Protein AF-A0A7K1APW3-F1 (afdb_monomer)

Sequence (123 aa):
TFPAFVQSGRPVFGYKEQAYWLDVGTPAALFKGSRDLVSGEFLLMPGAVVAESARVIGGSAIGANTVIEAGARINDCIIGDNVSIGEGAKLSHCFVAHGTKIAAATEKESIYLSPSAEIPITL

Secondary structure (DSSP, 8-state):
-TTHHHHTT---------S------SHHHHHHHHHHH--SSEEE-TT-EE-TT-EEESSEEE-TT-EE-TT-EEES-EE-TT-EE-TT-EEES-EE-TT-EEPTT-EEESEEEETTEEEE---

Nearest PDB structures (foldseek):
  5l6s-assembly4_O  TM=7.178E-01  e=5.949E-05  Escherichia coli K-12
  5l6s-assembly4_P  TM=6.954E-01  e=5.017E-05  Escherichia coli K-12
  5l6s-assembly1_B  TM=7.196E-01  e=1.852E-04  Escherichia coli K-12
  5l6v-assembly1_D  TM=6.500E-01  e=1.176E-04  Escherichia coli K-12
  6v9a-assembly4_J  TM=7.403E-01  e=1.352E-03  Agrobacterium fabrum str. C58

Radius of gyration: 18.84 Å; Cα contacts (8 Å, |Δi|>4): 295; chains: 1; bounding box: 48×31×46 Å

pLDDT: mean 96.34, std 3.48, range [78.81, 98.94]

Foldseek 3Di:
DPPVCVVVVHDDDDDDDPDDDFDPPFLVRVLVVQLVPQDAFEAEDALEAADPQEEGGASEYAEHVEYHDHLEYHHSEYHYACEYAAANEYEYLEYEYHNHYHYHPHYDYQWYHYPVDIGHGDD

Mean predicted aligned error: 3.89 Å

Structure (mmCIF, N/CA/C/O backbone):
data_AF-A0A7K1APW3-F1
#
_entry.id   AF-A0A7K1APW3-F1
#
loop_
_atom_site.group_PDB
_atom_site.id
_atom_site.type_symbol
_atom_site.label_atom_id
_atom_site.label_alt_id
_atom_site.label_comp_id
_atom_site.label_asym_id
_atom_site.label_entity_id
_atom_site.label_seq_id
_atom_site.pdbx_PDB_ins_code
_atom_site.Cartn_x
_atom_site.Cartn_y
_atom_site.Cartn_z
_atom_site.occupancy
_atom_site.B_iso_or_equiv
_atom_site.auth_seq_id
_atom_site.auth_comp_id
_atom_site.auth_asym_id
_atom_site.auth_atom_id
_atom_site.pdbx_PDB_model_num
ATOM 1 N N . THR A 1 1 ? -26.992 15.795 21.258 1.00 78.81 1 THR A N 1
ATOM 2 C CA . THR A 1 1 ? -25.941 14.836 20.858 1.00 78.81 1 THR A CA 1
ATOM 3 C C . THR A 1 1 ? -25.184 14.408 22.100 1.00 78.81 1 THR A C 1
ATOM 5 O O . THR A 1 1 ? -25.517 14.878 23.185 1.00 78.81 1 THR A O 1
ATOM 8 N N . PHE A 1 2 ? -24.223 13.493 21.999 1.00 83.69 2 PHE A N 1
ATOM 9 C CA . PHE A 1 2 ? -23.329 13.223 23.126 1.00 83.69 2 PHE A CA 1
ATOM 10 C C . PHE A 1 2 ? -22.562 14.515 23.497 1.00 83.69 2 PHE A C 1
ATOM 12 O O . PHE A 1 2 ? -22.171 15.230 22.572 1.00 83.69 2 PHE A O 1
ATOM 19 N N . PRO A 1 3 ? -22.390 14.872 24.789 1.00 91.25 3 PRO A N 1
ATOM 20 C CA . PRO A 1 3 ? -22.773 14.130 26.001 1.00 91.25 3 PRO A CA 1
ATOM 21 C C . PRO A 1 3 ? -24.184 14.433 26.560 1.00 91.25 3 PRO A C 1
ATOM 23 O O . PRO A 1 3 ? -24.622 13.769 27.499 1.00 91.25 3 PRO A O 1
ATOM 26 N N . ALA A 1 4 ? -24.934 15.385 25.994 1.00 93.44 4 ALA A N 1
ATOM 27 C CA . ALA A 1 4 ? -26.213 15.868 26.541 1.00 93.44 4 ALA A CA 1
ATOM 28 C C . ALA A 1 4 ? -27.295 14.781 26.739 1.00 93.44 4 ALA A C 1
ATOM 30 O O . ALA A 1 4 ? -28.153 14.915 27.608 1.00 93.44 4 ALA A O 1
ATOM 31 N N . PHE A 1 5 ? -27.261 13.678 25.978 1.00 92.56 5 PHE A N 1
ATOM 32 C CA . PHE A 1 5 ? -28.204 12.566 26.169 1.00 92.56 5 PHE A CA 1
ATOM 33 C C . PHE A 1 5 ? -28.042 11.863 27.518 1.00 92.56 5 PHE A C 1
ATOM 35 O O . PHE A 1 5 ? -29.050 11.629 28.184 1.00 92.56 5 PHE A O 1
ATOM 42 N N . VAL A 1 6 ? -26.801 11.629 27.954 1.00 92.12 6 VAL A N 1
ATOM 43 C CA . VAL A 1 6 ? -26.506 11.054 29.276 1.00 92.12 6 VAL A CA 1
ATOM 44 C C . VAL A 1 6 ? -27.018 11.986 30.375 1.00 92.12 6 VAL A C 1
ATOM 46 O O . VAL A 1 6 ? -27.693 11.545 31.299 1.00 92.12 6 VAL A O 1
ATOM 49 N N . GLN A 1 7 ? -26.769 13.291 30.229 1.00 95.38 7 GLN A N 1
ATOM 50 C CA . GLN A 1 7 ? -27.198 14.307 31.197 1.00 95.38 7 GLN A CA 1
ATOM 51 C C . GLN A 1 7 ? -28.724 14.404 31.317 1.00 95.38 7 GLN A C 1
ATOM 53 O O . GLN A 1 7 ? -29.244 14.592 32.410 1.00 95.38 7 GLN A O 1
ATOM 58 N N . SER A 1 8 ? -29.451 14.236 30.210 1.00 95.38 8 SER A N 1
ATOM 59 C CA . SER A 1 8 ? -30.921 14.236 30.196 1.00 95.38 8 SER A CA 1
ATOM 60 C C . SER A 1 8 ? -31.565 12.914 30.647 1.00 95.38 8 SER A C 1
ATOM 62 O O . SER A 1 8 ? -32.772 12.749 30.487 1.00 95.38 8 SER A O 1
ATOM 64 N N . GLY A 1 9 ? -30.785 11.947 31.151 1.00 94.31 9 GLY A N 1
ATOM 65 C CA . GLY A 1 9 ? -31.290 10.637 31.580 1.00 94.31 9 GLY A CA 1
ATOM 66 C C . GLY A 1 9 ? -31.814 9.763 30.435 1.00 94.31 9 GLY A C 1
ATOM 67 O O . GLY A 1 9 ? -32.538 8.796 30.672 1.00 94.31 9 GLY A O 1
ATOM 68 N N . ARG A 1 10 ? -31.477 10.093 29.182 1.00 95.31 10 ARG A N 1
ATOM 69 C CA . ARG A 1 10 ? -31.864 9.279 28.027 1.00 95.31 10 ARG A CA 1
ATOM 70 C C . ARG A 1 10 ? -30.999 8.018 27.976 1.00 95.31 10 ARG A C 1
ATOM 72 O O . ARG A 1 10 ? -29.798 8.102 28.238 1.00 95.31 10 ARG A O 1
ATOM 79 N N . PRO A 1 11 ? -31.570 6.863 27.598 1.00 89.56 11 PRO A N 1
ATOM 80 C CA . PRO A 1 11 ? -30.817 5.621 27.537 1.00 89.56 11 PRO A CA 1
ATOM 81 C C . PRO A 1 11 ? -29.726 5.689 26.460 1.00 89.56 11 PRO A C 1
ATOM 83 O O . PRO A 1 11 ? -29.971 6.119 25.330 1.00 89.56 11 PRO A O 1
ATOM 86 N N . VAL A 1 12 ? -28.524 5.248 26.826 1.00 91.75 12 VAL A N 1
ATOM 87 C CA . VAL A 1 12 ? -27.365 5.075 25.944 1.00 91.75 12 VAL A CA 1
ATOM 88 C C . VAL A 1 12 ? -26.921 3.624 26.072 1.00 91.75 12 VAL A C 1
ATOM 90 O O . VAL A 1 12 ? -26.700 3.145 27.182 1.00 91.75 12 VAL A O 1
ATOM 93 N N . PHE A 1 13 ? -26.809 2.926 24.946 1.00 90.19 13 PHE A N 1
ATOM 94 C CA . PHE A 1 13 ? -26.479 1.505 24.906 1.00 90.19 13 PHE A CA 1
ATOM 95 C C . PHE A 1 13 ? -25.111 1.298 24.260 1.00 90.19 13 PHE A C 1
ATOM 97 O O . PHE A 1 13 ? -24.793 1.933 23.257 1.00 90.19 13 PHE A O 1
ATOM 104 N N . GLY A 1 14 ? -24.323 0.391 24.830 1.00 90.06 14 GLY A N 1
ATOM 105 C CA . GLY A 1 14 ? -23.140 -0.173 24.190 1.00 90.06 14 GLY A CA 1
ATOM 106 C C . GLY A 1 14 ? -23.426 -1.613 23.782 1.00 90.06 14 GLY A C 1
ATOM 107 O O . GLY A 1 14 ? -24.089 -2.341 24.521 1.00 90.06 14 GLY A O 1
ATOM 108 N N . TYR A 1 15 ? -22.925 -2.022 22.622 1.00 90.75 15 TYR A N 1
ATOM 109 C CA . TYR A 1 15 ? -22.973 -3.409 22.173 1.00 90.75 15 TYR A CA 1
ATOM 110 C C . TYR A 1 15 ? -21.567 -4.004 22.240 1.00 90.75 15 TYR A C 1
ATOM 112 O O . TYR A 1 15 ? -20.595 -3.338 21.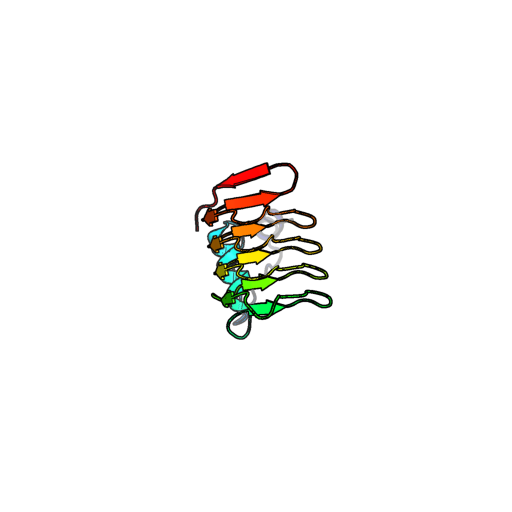884 1.00 90.75 15 TYR A O 1
ATOM 120 N N . LYS A 1 16 ? -21.452 -5.237 22.738 1.00 91.25 16 LYS A N 1
ATOM 121 C CA . LYS A 1 16 ? -20.190 -5.978 22.710 1.00 91.25 16 LYS A CA 1
ATOM 122 C C . LYS A 1 16 ? -20.142 -6.772 21.419 1.00 91.25 16 LYS A C 1
ATOM 124 O O . LYS A 1 16 ? -21.015 -7.594 21.171 1.00 91.25 16 LYS A O 1
ATOM 129 N N . GLU A 1 17 ? -19.101 -6.534 20.649 1.00 91.62 17 GLU A N 1
ATOM 130 C CA . GLU A 1 17 ? -18.866 -7.157 19.355 1.00 91.62 17 GLU A CA 1
ATOM 131 C C . GLU A 1 17 ? -17.496 -7.852 19.396 1.00 91.62 17 GLU A C 1
ATOM 133 O O . GLU A 1 17 ? -16.598 -7.409 20.116 1.00 91.62 17 GLU A O 1
ATOM 138 N N . GLN A 1 18 ? -17.336 -8.939 18.639 1.00 90.94 18 GLN A N 1
ATOM 139 C CA . GLN A 1 18 ? -16.043 -9.622 18.439 1.00 90.94 18 GLN A CA 1
ATOM 140 C C . GLN A 1 18 ? -15.521 -9.455 17.003 1.00 90.94 18 GLN A C 1
ATOM 142 O O . GLN A 1 18 ? -14.738 -10.264 16.511 1.00 90.94 18 GLN A O 1
ATOM 147 N N . ALA A 1 19 ? -15.977 -8.410 16.317 1.00 92.00 19 ALA A N 1
ATOM 148 C CA . ALA A 1 19 ? -15.542 -8.053 14.980 1.00 92.00 19 ALA A CA 1
ATOM 149 C C . ALA A 1 19 ? -14.136 -7.446 15.004 1.00 92.00 19 ALA A C 1
ATOM 151 O O . ALA A 1 19 ? -13.674 -6.913 16.017 1.00 92.00 19 ALA A O 1
ATOM 152 N N . TYR A 1 20 ? -13.473 -7.490 13.850 1.00 91.19 20 TYR A N 1
ATOM 153 C CA . TYR A 1 20 ? -12.235 -6.755 13.649 1.00 91.19 20 TYR A CA 1
ATOM 154 C C . TYR A 1 20 ? -12.490 -5.252 13.794 1.00 91.19 20 TYR A C 1
ATOM 156 O O . TYR A 1 20 ? -13.360 -4.688 13.128 1.00 91.19 20 TYR A O 1
ATOM 164 N N . TRP A 1 21 ? -11.703 -4.603 14.646 1.00 93.31 21 TRP A N 1
ATOM 165 C CA . TRP A 1 21 ? -11.710 -3.159 14.816 1.00 93.31 21 TRP A CA 1
ATOM 166 C C . TRP A 1 21 ? -10.276 -2.663 14.965 1.00 93.31 21 TRP A C 1
ATOM 168 O O . TRP A 1 21 ? -9.485 -3.238 15.717 1.00 93.31 21 TRP A O 1
ATOM 178 N N . LEU A 1 22 ? -9.948 -1.591 14.249 1.00 94.38 22 LEU A N 1
ATOM 179 C CA . LEU A 1 22 ? -8.661 -0.915 14.329 1.00 94.38 22 LEU A CA 1
ATOM 180 C C . LEU A 1 22 ? -8.881 0.596 14.235 1.00 94.38 22 LEU A C 1
ATOM 182 O O . LEU A 1 22 ? -9.560 1.064 13.323 1.00 94.38 22 LEU A O 1
ATOM 186 N N . ASP A 1 23 ? -8.285 1.350 15.157 1.00 95.12 23 ASP A N 1
ATOM 187 C CA . ASP A 1 23 ? -8.263 2.812 15.104 1.00 95.12 23 ASP A CA 1
ATOM 188 C C . ASP A 1 23 ? -7.210 3.287 14.099 1.00 95.12 23 ASP A C 1
ATOM 190 O O . ASP A 1 23 ? -6.007 3.274 14.375 1.00 95.12 23 ASP A O 1
ATOM 194 N N . VAL A 1 24 ? -7.648 3.679 12.905 1.00 94.56 24 VAL A N 1
ATOM 195 C CA . VAL A 1 24 ? -6.752 4.159 11.847 1.00 94.56 24 VAL A CA 1
ATOM 196 C C . VAL A 1 24 ? -6.491 5.658 12.027 1.00 94.56 24 VAL A C 1
ATOM 198 O O . VAL A 1 24 ? -6.976 6.493 11.268 1.00 94.56 24 VAL A O 1
ATOM 201 N N . GLY A 1 25 ? -5.713 5.990 13.060 1.00 94.25 25 GLY A N 1
ATOM 202 C CA . GLY A 1 25 ? -5.254 7.354 13.358 1.00 94.25 25 GLY A CA 1
ATOM 203 C C . GLY A 1 25 ? -3.772 7.612 13.055 1.00 94.25 25 GLY A C 1
ATOM 204 O O . GLY A 1 25 ? -3.317 8.752 13.129 1.00 94.25 25 GLY A O 1
ATOM 205 N N . THR A 1 26 ? -3.003 6.571 12.721 1.00 94.75 26 THR A N 1
ATOM 206 C CA . THR A 1 26 ? -1.557 6.645 12.454 1.00 94.75 26 THR A CA 1
ATOM 207 C C . THR A 1 26 ? -1.191 5.909 11.162 1.00 94.75 26 THR A C 1
ATOM 209 O O . THR A 1 26 ? -1.914 4.990 10.759 1.00 94.75 26 THR A O 1
ATOM 212 N N . PRO A 1 27 ? -0.055 6.243 10.517 1.00 94.50 27 PRO A N 1
ATOM 213 C CA . PRO A 1 27 ? 0.443 5.469 9.380 1.00 94.50 27 PRO A CA 1
ATOM 214 C C . PRO A 1 27 ? 0.631 3.984 9.721 1.00 94.50 27 PRO A C 1
ATOM 216 O O . PRO A 1 27 ? 0.164 3.126 8.979 1.00 94.50 27 PRO A O 1
ATOM 219 N N . ALA A 1 28 ? 1.197 3.675 10.892 1.00 94.94 28 ALA A N 1
ATOM 220 C CA . ALA A 1 28 ? 1.327 2.312 11.412 1.00 94.94 28 ALA A CA 1
ATOM 221 C C . ALA A 1 28 ? 0.010 1.516 11.372 1.00 94.94 28 ALA A C 1
ATOM 223 O O . ALA A 1 28 ? -0.043 0.384 10.883 1.00 94.94 28 ALA A O 1
ATOM 224 N N . ALA A 1 29 ? -1.076 2.125 11.865 1.00 96.38 29 ALA A N 1
ATOM 225 C CA . ALA A 1 29 ? -2.392 1.501 11.888 1.00 96.38 29 ALA A CA 1
ATOM 226 C C . ALA A 1 29 ? -2.957 1.309 10.472 1.00 96.38 29 ALA A C 1
ATOM 228 O O . ALA A 1 29 ? -3.539 0.265 10.189 1.00 96.38 29 ALA A O 1
ATOM 229 N N . LEU A 1 30 ? -2.737 2.258 9.557 1.00 96.31 30 LEU A N 1
ATOM 230 C CA . LEU A 1 30 ? -3.154 2.112 8.160 1.00 96.31 30 LEU A CA 1
ATOM 231 C C . LEU A 1 30 ? -2.463 0.920 7.477 1.00 96.31 30 LEU A C 1
ATOM 233 O O . LEU A 1 30 ? -3.127 0.131 6.804 1.00 96.31 30 LEU A O 1
ATOM 237 N N . PHE A 1 31 ? -1.153 0.757 7.679 1.00 96.50 31 PHE A N 1
ATOM 238 C CA . PHE A 1 31 ? -0.396 -0.368 7.118 1.00 96.50 31 PHE A CA 1
ATOM 239 C C . PHE A 1 31 ? -0.845 -1.693 7.721 1.00 96.50 31 PHE A C 1
ATOM 241 O O . PHE A 1 31 ? -1.105 -2.644 6.987 1.00 96.50 31 PHE A O 1
ATOM 248 N N . LYS A 1 32 ? -1.034 -1.745 9.045 1.00 95.50 32 LYS A N 1
ATOM 249 C CA . LYS A 1 32 ? -1.587 -2.929 9.707 1.00 95.50 32 LYS A CA 1
ATOM 250 C C . LYS A 1 32 ? -2.951 -3.308 9.125 1.00 95.50 32 LYS A C 1
ATOM 252 O O . LYS A 1 32 ? -3.124 -4.446 8.712 1.00 95.50 32 LYS A O 1
ATOM 257 N N . GLY A 1 33 ? -3.891 -2.365 9.061 1.00 95.44 33 GLY A N 1
ATOM 258 C CA . GLY A 1 33 ? -5.230 -2.624 8.529 1.00 95.44 33 GLY A CA 1
ATOM 259 C C . GLY A 1 33 ? -5.213 -3.072 7.068 1.00 95.44 33 GLY A C 1
ATOM 260 O O . GLY A 1 33 ? -5.963 -3.968 6.694 1.00 95.44 33 GLY A O 1
ATOM 261 N N . SER A 1 34 ? -4.320 -2.498 6.259 1.00 95.50 34 SER A N 1
ATOM 262 C CA . SER A 1 34 ? -4.162 -2.883 4.854 1.00 95.50 34 SER A CA 1
ATOM 263 C C . SER A 1 34 ? -3.628 -4.310 4.720 1.00 95.50 34 SER A C 1
ATOM 265 O O . SER A 1 34 ? -4.232 -5.112 4.014 1.00 95.50 34 SER A O 1
ATOM 267 N N . ARG A 1 35 ? -2.561 -4.661 5.450 1.00 95.38 35 ARG A N 1
ATOM 268 C CA . ARG A 1 35 ? -2.003 -6.024 5.462 1.00 95.38 35 ARG A CA 1
ATOM 269 C C . ARG A 1 35 ? -2.994 -7.059 5.982 1.00 95.38 35 ARG A C 1
ATOM 271 O O . ARG A 1 35 ? -3.080 -8.140 5.417 1.00 95.38 35 ARG A O 1
ATOM 278 N N . ASP A 1 36 ? -3.755 -6.722 7.024 1.00 94.56 36 ASP A N 1
ATOM 279 C CA . ASP A 1 36 ? -4.741 -7.624 7.632 1.00 94.56 36 ASP A CA 1
ATOM 280 C C . ASP A 1 36 ? -5.840 -8.049 6.628 1.00 94.56 36 ASP A C 1
ATOM 282 O O . ASP A 1 36 ? -6.452 -9.103 6.800 1.00 94.56 36 ASP A O 1
ATOM 286 N N . LEU A 1 37 ? -6.081 -7.259 5.569 1.00 91.75 37 LEU A N 1
ATOM 287 C CA . LEU A 1 37 ? -7.020 -7.577 4.484 1.00 91.75 37 LEU A CA 1
ATOM 288 C C . LEU A 1 37 ? -6.377 -8.299 3.289 1.00 91.75 37 LEU A C 1
ATOM 290 O O . LEU A 1 37 ? -7.096 -8.861 2.459 1.00 91.75 37 LEU A O 1
ATOM 294 N N . VAL A 1 38 ? -5.048 -8.292 3.170 1.00 95.06 38 VAL A N 1
ATOM 295 C CA . VAL A 1 38 ? -4.342 -8.977 2.084 1.00 95.06 38 VAL A CA 1
ATOM 296 C C . VAL A 1 38 ? -4.194 -10.458 2.426 1.00 95.06 38 VAL A C 1
ATOM 298 O O . VAL A 1 38 ? -3.523 -10.843 3.379 1.00 95.06 38 VAL A O 1
ATOM 301 N N . SER A 1 39 ? -4.809 -11.317 1.613 1.00 88.75 39 SER A N 1
ATOM 302 C CA . SER A 1 39 ? -4.632 -12.764 1.722 1.00 88.75 39 SER A CA 1
ATOM 303 C C . SER A 1 39 ? -3.417 -13.205 0.899 1.00 88.75 39 SER A C 1
ATOM 305 O O . SER A 1 39 ? -3.492 -13.290 -0.325 1.00 88.75 39 SER A O 1
ATOM 307 N N . GLY A 1 40 ? -2.292 -13.474 1.569 1.00 92.50 40 GLY A N 1
ATOM 308 C CA . GLY A 1 40 ? -1.039 -13.913 0.942 1.00 92.50 40 GLY A CA 1
ATOM 309 C C . GLY A 1 40 ? 0.032 -12.818 0.885 1.00 92.50 40 GLY A C 1
ATOM 310 O O . GLY A 1 40 ? 0.047 -11.909 1.707 1.00 92.50 40 GLY A O 1
ATOM 311 N N . GLU A 1 41 ? 0.953 -12.924 -0.076 1.00 94.00 41 GLU A N 1
ATOM 312 C CA . GLU A 1 41 ? 2.094 -12.000 -0.209 1.00 94.00 41 GLU A CA 1
ATOM 313 C C . GLU A 1 41 ? 1.688 -10.597 -0.683 1.00 94.00 41 GLU A C 1
ATOM 315 O O . GLU A 1 41 ? 2.325 -9.610 -0.313 1.00 94.00 41 GLU A O 1
ATOM 320 N N . PHE A 1 42 ? 0.647 -10.502 -1.513 1.00 97.62 42 PHE A N 1
ATOM 321 C CA . PHE A 1 42 ? 0.150 -9.245 -2.062 1.00 97.62 42 PHE A CA 1
ATOM 322 C C . PHE A 1 42 ? -1.264 -9.385 -2.632 1.00 97.62 42 PHE A C 1
ATOM 324 O O . PHE A 1 42 ? -1.736 -10.488 -2.911 1.00 97.62 42 PHE A O 1
ATOM 331 N N . LEU A 1 43 ? -1.915 -8.245 -2.861 1.00 97.81 43 LEU A N 1
ATOM 332 C CA . LEU A 1 43 ? -3.215 -8.136 -3.515 1.00 97.81 43 LEU A CA 1
ATOM 333 C C . LEU A 1 43 ? -3.111 -7.230 -4.748 1.00 97.81 43 LEU A C 1
ATOM 335 O O . LEU A 1 43 ? -2.613 -6.110 -4.649 1.00 97.81 43 LEU A O 1
ATOM 339 N N . LEU A 1 44 ? -3.609 -7.698 -5.897 1.00 97.62 44 LEU A N 1
ATOM 340 C CA . LEU A 1 44 ? -3.710 -6.905 -7.128 1.00 97.62 44 LEU A CA 1
ATOM 341 C C . LEU A 1 44 ? -5.165 -6.551 -7.413 1.00 97.62 44 LEU A C 1
ATOM 343 O O . LEU A 1 44 ? -6.021 -7.432 -7.510 1.00 97.62 44 LEU A O 1
ATOM 347 N N . MET A 1 45 ? -5.435 -5.263 -7.588 1.00 97.88 45 MET A N 1
ATOM 348 C CA . MET A 1 45 ? -6.722 -4.784 -8.079 1.00 97.88 45 MET A CA 1
ATOM 349 C C . MET A 1 45 ? -6.847 -4.979 -9.603 1.00 97.88 45 MET A C 1
ATOM 351 O O . MET A 1 45 ? -5.837 -5.111 -10.304 1.00 97.88 45 MET A O 1
ATOM 355 N N . PRO A 1 46 ? -8.078 -4.980 -10.153 1.00 98.50 46 PRO A N 1
ATOM 356 C CA . PRO A 1 46 ? -8.304 -5.151 -11.585 1.00 98.50 46 PRO A CA 1
ATOM 357 C C . PRO A 1 46 ? -7.478 -4.195 -12.455 1.00 98.50 46 PRO A C 1
ATOM 359 O O . PRO A 1 46 ? -7.352 -3.006 -12.165 1.00 98.50 46 PRO A O 1
ATOM 362 N N . GLY A 1 47 ? -6.917 -4.728 -13.541 1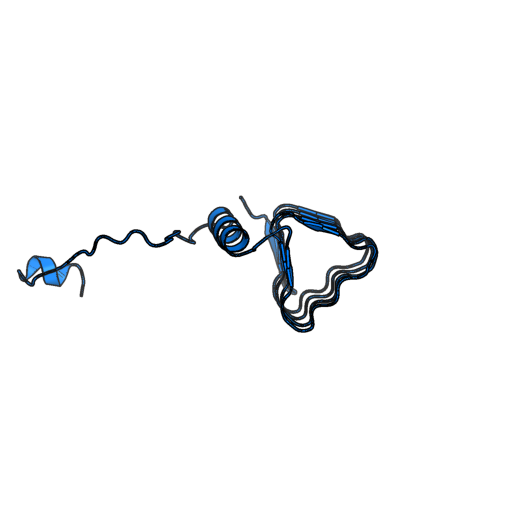.00 98.44 47 GLY A N 1
ATOM 363 C CA . GLY A 1 47 ? -6.117 -3.959 -14.498 1.00 98.44 47 GLY A CA 1
ATOM 364 C C . GLY A 1 47 ? -4.684 -3.659 -14.052 1.00 98.44 47 GLY A C 1
ATOM 365 O O . GLY A 1 47 ? -3.921 -3.132 -14.856 1.00 98.44 47 GLY A O 1
ATOM 366 N N . ALA A 1 48 ? -4.291 -3.993 -12.817 1.00 98.56 48 ALA A N 1
ATOM 367 C CA . ALA A 1 48 ? -2.892 -3.905 -12.417 1.00 98.56 48 ALA A CA 1
ATOM 368 C C . ALA A 1 48 ? -2.033 -4.895 -13.223 1.00 98.56 48 ALA A C 1
ATOM 370 O O . ALA A 1 48 ? -2.414 -6.051 -13.422 1.00 98.56 48 ALA A O 1
ATOM 371 N N . VAL A 1 49 ? -0.863 -4.444 -13.670 1.00 98.50 49 VAL A N 1
ATOM 372 C CA . VAL A 1 49 ? 0.097 -5.238 -14.443 1.00 98.50 49 VAL A CA 1
ATOM 373 C C . VAL A 1 49 ? 1.430 -5.237 -13.713 1.00 98.50 49 VAL A C 1
ATOM 375 O O . VAL A 1 49 ? 1.996 -4.184 -13.431 1.00 98.50 49 VAL A O 1
ATOM 378 N N . VAL A 1 50 ? 1.945 -6.430 -13.432 1.00 98.56 50 VAL A N 1
ATOM 379 C CA . VAL A 1 50 ? 3.235 -6.628 -12.770 1.00 98.56 50 VAL A CA 1
ATOM 380 C C . VAL A 1 50 ? 4.129 -7.423 -13.707 1.00 98.56 50 VAL A C 1
ATOM 382 O O . VAL A 1 50 ? 3.756 -8.510 -14.148 1.00 98.56 50 VAL A O 1
ATOM 385 N N . ALA A 1 51 ? 5.297 -6.876 -14.034 1.00 98.62 51 ALA A N 1
ATOM 386 C CA . ALA A 1 51 ? 6.282 -7.577 -14.843 1.00 98.62 51 ALA A CA 1
ATOM 387 C C . ALA A 1 51 ? 6.744 -8.872 -14.150 1.00 98.62 51 ALA A C 1
ATOM 389 O O . ALA A 1 51 ? 6.920 -8.910 -12.935 1.00 98.62 51 ALA A O 1
ATOM 390 N N . GLU A 1 52 ? 7.014 -9.923 -14.925 1.00 98.06 52 GLU A N 1
ATOM 391 C CA . GLU A 1 52 ? 7.384 -11.255 -14.410 1.00 98.06 52 GLU A CA 1
ATOM 392 C C . GLU A 1 52 ? 8.621 -11.238 -13.485 1.00 98.06 52 GLU A C 1
ATOM 394 O O . GLU A 1 52 ? 8.724 -11.993 -12.511 1.00 98.06 52 GLU A O 1
ATOM 399 N N . SER A 1 53 ? 9.575 -10.348 -13.764 1.00 98.50 53 SER A N 1
ATOM 400 C CA . SER A 1 53 ? 10.795 -10.185 -12.968 1.00 98.50 53 SER A CA 1
ATOM 401 C C . SER A 1 53 ? 10.625 -9.278 -11.745 1.00 98.50 53 SER A C 1
ATOM 403 O O . SER A 1 53 ? 11.531 -9.226 -10.911 1.00 98.50 53 SER A O 1
ATOM 405 N N . ALA A 1 54 ? 9.495 -8.580 -11.607 1.00 98.62 54 ALA A N 1
ATOM 406 C CA . ALA A 1 54 ? 9.198 -7.790 -10.420 1.00 98.62 54 ALA A CA 1
ATOM 407 C C . ALA A 1 54 ? 8.837 -8.698 -9.234 1.00 98.62 54 ALA A C 1
ATOM 409 O O . ALA 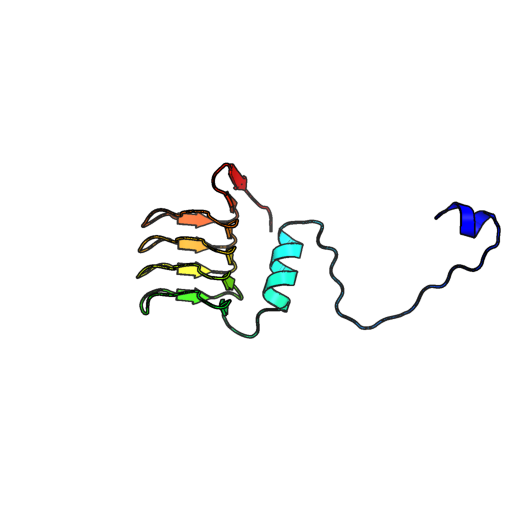A 1 54 ? 8.466 -9.868 -9.384 1.00 98.62 54 ALA A O 1
ATOM 410 N N . ARG A 1 55 ? 8.990 -8.176 -8.019 1.00 98.56 55 ARG A N 1
ATOM 411 C CA . ARG A 1 55 ? 8.665 -8.877 -6.773 1.00 98.56 55 ARG A CA 1
ATOM 412 C C . ARG A 1 55 ? 7.815 -7.971 -5.899 1.00 98.56 55 ARG A C 1
ATOM 414 O O . ARG A 1 55 ? 8.226 -6.857 -5.596 1.00 98.56 55 ARG A O 1
ATOM 421 N N . VAL A 1 56 ? 6.654 -8.470 -5.496 1.00 98.56 56 VAL A N 1
ATOM 422 C CA . VAL A 1 56 ? 5.720 -7.787 -4.599 1.00 98.56 56 VAL A CA 1
ATOM 423 C C . VAL A 1 56 ? 5.465 -8.726 -3.425 1.00 98.56 56 VAL A C 1
ATOM 425 O O . VAL A 1 56 ? 5.106 -9.878 -3.652 1.00 98.56 56 VAL A O 1
ATOM 428 N N . ILE A 1 57 ? 5.738 -8.268 -2.206 1.00 98.12 57 ILE A N 1
ATOM 429 C CA . ILE A 1 57 ? 5.714 -9.082 -0.980 1.00 98.12 57 ILE A CA 1
ATOM 430 C C . ILE A 1 57 ? 5.235 -8.262 0.227 1.00 98.12 57 ILE A C 1
ATOM 432 O O . ILE A 1 57 ? 4.974 -7.058 0.120 1.00 98.12 57 ILE A O 1
ATOM 436 N N . GLY A 1 58 ? 5.150 -8.903 1.394 1.00 96.75 58 GLY A N 1
ATOM 437 C CA . GLY A 1 58 ? 4.947 -8.214 2.675 1.00 96.75 58 GLY A CA 1
ATOM 438 C C . GLY A 1 58 ? 3.509 -7.758 2.925 1.00 96.75 58 GLY A C 1
ATOM 439 O O . GLY A 1 58 ? 3.284 -6.823 3.685 1.00 96.75 58 GLY A O 1
ATOM 440 N N . GLY A 1 59 ? 2.534 -8.389 2.268 1.00 97.44 59 GLY A N 1
ATOM 441 C CA . GLY A 1 59 ? 1.128 -7.993 2.346 1.00 97.44 59 GLY A CA 1
ATOM 442 C C . GLY A 1 59 ? 0.844 -6.699 1.583 1.00 97.44 59 GLY A C 1
ATOM 443 O O . GLY A 1 59 ? -0.036 -5.937 1.976 1.00 97.44 59 GLY A O 1
ATOM 444 N N . SER A 1 60 ? 1.603 -6.422 0.516 1.00 98.50 60 SER A N 1
ATOM 445 C CA . SER A 1 60 ? 1.434 -5.194 -0.268 1.00 98.50 60 SER A CA 1
ATOM 446 C C . SER A 1 60 ? 0.106 -5.181 -1.028 1.00 98.50 60 SER A C 1
ATOM 448 O O . SER A 1 60 ? -0.306 -6.189 -1.603 1.00 98.50 60 SER A O 1
ATOM 450 N N . ALA A 1 61 ? -0.535 -4.018 -1.107 1.00 98.44 61 ALA A N 1
ATOM 451 C CA . ALA A 1 61 ? -1.750 -3.811 -1.891 1.00 98.44 61 ALA A CA 1
ATOM 452 C C . ALA A 1 61 ? 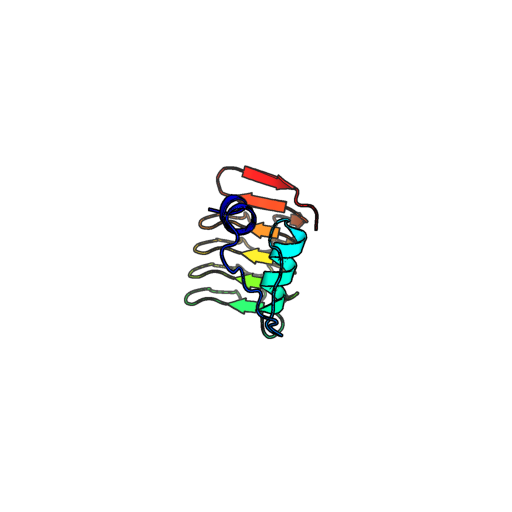-1.456 -2.930 -3.109 1.00 98.44 61 ALA A C 1
ATOM 454 O O . ALA A 1 61 ? -0.897 -1.842 -2.963 1.00 98.44 61 ALA A O 1
ATOM 455 N N . ILE A 1 62 ? -1.837 -3.392 -4.302 1.00 98.62 62 ILE A N 1
ATOM 456 C CA . ILE A 1 62 ? -1.618 -2.689 -5.569 1.00 98.62 62 ILE A CA 1
ATOM 457 C C . ILE A 1 62 ? -2.958 -2.287 -6.184 1.00 98.62 62 ILE A C 1
ATOM 459 O O . ILE A 1 62 ? -3.772 -3.145 -6.529 1.00 98.62 62 ILE A O 1
ATOM 463 N N . GLY A 1 63 ? -3.164 -0.980 -6.328 1.00 98.69 63 GLY A N 1
ATOM 464 C CA . GLY A 1 63 ? -4.364 -0.361 -6.881 1.00 98.69 63 GLY A CA 1
ATOM 465 C C . GLY A 1 63 ? -4.597 -0.651 -8.363 1.00 98.69 63 GLY A C 1
ATOM 466 O O . GLY A 1 63 ? -3.747 -1.195 -9.071 1.00 98.69 63 GLY A O 1
ATOM 467 N N . ALA A 1 64 ? -5.794 -0.311 -8.830 1.00 98.81 64 ALA A N 1
ATOM 468 C CA . ALA A 1 64 ? -6.269 -0.630 -10.168 1.00 98.81 64 ALA A CA 1
ATOM 469 C C . ALA A 1 64 ? -5.457 0.102 -11.241 1.00 98.81 64 ALA A C 1
ATOM 471 O O . ALA A 1 64 ? -5.044 1.246 -11.052 1.00 98.81 64 ALA A O 1
ATOM 472 N N . ASN A 1 65 ? -5.261 -0.544 -12.392 1.00 98.81 65 ASN A N 1
ATOM 473 C CA . ASN A 1 65 ? -4.520 0.009 -13.539 1.00 98.81 65 ASN A CA 1
ATOM 474 C C . ASN A 1 65 ? -3.087 0.475 -13.217 1.00 98.81 65 ASN A C 1
ATOM 476 O O . ASN A 1 65 ? -2.521 1.299 -13.937 1.00 98.81 65 ASN A O 1
ATOM 480 N N . THR A 1 66 ? -2.502 -0.018 -12.126 1.00 98.88 66 THR A N 1
ATOM 481 C CA . THR A 1 66 ? -1.117 0.275 -11.762 1.00 98.88 66 THR A CA 1
ATOM 482 C C . THR A 1 66 ? -0.165 -0.627 -12.533 1.00 98.88 66 THR A C 1
ATOM 484 O O . THR A 1 66 ? -0.406 -1.825 -12.669 1.00 98.88 66 THR A O 1
ATOM 487 N N . VAL A 1 67 ? 0.933 -0.058 -13.023 1.00 98.88 67 VAL A N 1
ATOM 488 C CA . VAL A 1 67 ? 1.973 -0.787 -13.755 1.00 98.88 67 VAL A CA 1
ATOM 489 C C . VAL A 1 67 ? 3.238 -0.842 -12.912 1.00 98.88 67 VAL A C 1
ATOM 491 O O . VAL A 1 67 ? 3.745 0.194 -12.485 1.00 98.88 67 VAL A O 1
ATOM 494 N N . ILE A 1 68 ? 3.748 -2.050 -12.690 1.00 98.81 68 ILE A N 1
ATOM 495 C CA . ILE A 1 68 ? 5.019 -2.312 -12.015 1.00 98.81 68 ILE A CA 1
ATOM 496 C C . ILE A 1 68 ? 5.969 -2.936 -13.032 1.00 98.81 68 ILE A C 1
ATOM 498 O O . ILE A 1 68 ? 5.756 -4.064 -13.484 1.00 98.81 68 ILE A O 1
ATOM 502 N N . GLU A 1 69 ? 6.999 -2.187 -13.410 1.00 98.88 69 GLU A N 1
ATOM 503 C CA . GLU A 1 69 ? 7.957 -2.591 -14.433 1.00 98.88 69 GLU A CA 1
ATOM 504 C C . GLU A 1 69 ? 8.978 -3.625 -13.929 1.00 98.88 69 GLU A C 1
ATOM 506 O O . GLU A 1 69 ? 9.040 -3.984 -12.749 1.00 98.88 69 GLU A O 1
ATOM 511 N N . ALA A 1 70 ? 9.771 -4.149 -14.867 1.00 98.81 70 ALA A N 1
ATOM 512 C CA . ALA A 1 70 ? 10.714 -5.236 -14.643 1.00 98.81 70 ALA A CA 1
ATOM 513 C C . ALA A 1 70 ? 11.680 -4.959 -13.477 1.00 98.81 70 ALA A C 1
ATOM 515 O O . ALA A 1 70 ? 12.134 -3.841 -13.252 1.00 98.81 70 ALA A O 1
ATOM 516 N N . GLY A 1 71 ? 11.995 -5.998 -12.705 1.00 98.69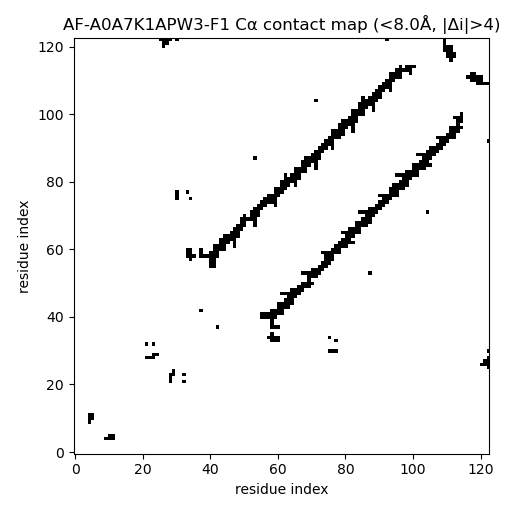 71 GLY A N 1
ATOM 517 C CA . GLY A 1 71 ? 12.979 -5.934 -11.621 1.00 98.69 71 GLY A CA 1
ATOM 518 C C . GLY A 1 71 ? 12.605 -5.067 -10.410 1.00 98.69 71 GLY A C 1
ATOM 519 O O . GLY A 1 71 ? 13.385 -5.033 -9.455 1.00 98.69 71 GLY A O 1
ATOM 520 N N . ALA A 1 72 ? 11.447 -4.396 -10.408 1.00 98.88 72 ALA A N 1
ATOM 521 C CA . ALA A 1 72 ? 10.988 -3.619 -9.263 1.00 98.88 72 ALA A CA 1
ATOM 522 C C . ALA A 1 72 ? 10.727 -4.518 -8.038 1.00 98.88 72 ALA A C 1
ATOM 524 O O . ALA A 1 72 ? 10.320 -5.677 -8.166 1.00 98.88 72 ALA A O 1
ATOM 525 N N . ARG A 1 73 ? 10.976 -3.991 -6.837 1.00 98.81 73 ARG A N 1
ATOM 526 C CA . ARG A 1 73 ? 10.821 -4.686 -5.552 1.00 98.81 73 ARG A CA 1
ATOM 527 C C . ARG A 1 73 ? 9.939 -3.866 -4.628 1.00 98.81 73 ARG A C 1
ATOM 529 O O . ARG A 1 73 ? 10.325 -2.775 -4.225 1.00 98.81 73 ARG A O 1
ATOM 536 N N . ILE A 1 74 ? 8.781 -4.409 -4.291 1.00 98.75 74 ILE A N 1
ATOM 537 C CA . ILE A 1 74 ? 7.759 -3.755 -3.480 1.00 98.75 74 ILE A CA 1
ATOM 538 C C . ILE A 1 74 ? 7.526 -4.609 -2.239 1.00 98.75 74 ILE A C 1
ATOM 540 O O . ILE A 1 74 ? 7.206 -5.792 -2.360 1.00 98.75 74 ILE A O 1
ATOM 544 N N . ASN A 1 75 ? 7.725 -4.034 -1.060 1.00 98.56 75 ASN A N 1
ATOM 545 C CA . ASN A 1 75 ? 7.614 -4.748 0.205 1.00 98.56 75 ASN A CA 1
ATOM 546 C C . ASN A 1 75 ? 6.812 -3.935 1.217 1.00 98.56 75 ASN A C 1
ATOM 548 O O . ASN A 1 75 ? 7.202 -2.817 1.544 1.00 98.56 75 ASN A O 1
ATOM 552 N N . ASP A 1 76 ? 5.736 -4.523 1.738 1.00 97.81 76 ASP A N 1
ATOM 553 C CA . ASP A 1 76 ? 4.874 -3.882 2.734 1.00 97.81 76 ASP A CA 1
ATOM 554 C C . ASP A 1 76 ? 4.470 -2.464 2.294 1.00 97.81 76 ASP A C 1
ATOM 556 O O . ASP A 1 76 ? 4.776 -1.471 2.947 1.00 97.81 76 ASP A O 1
ATOM 560 N N . CYS A 1 77 ? 3.881 -2.355 1.102 1.00 98.62 77 CYS A N 1
ATOM 561 C CA . CYS A 1 77 ? 3.487 -1.087 0.499 1.00 98.62 77 CYS A CA 1
ATOM 562 C C . CYS A 1 77 ? 1.986 -1.022 0.223 1.00 98.62 77 CYS A C 1
ATOM 564 O O . CYS A 1 77 ? 1.348 -2.012 -0.135 1.00 98.62 77 CYS A O 1
ATOM 566 N N . ILE A 1 78 ? 1.455 0.196 0.270 1.00 98.62 78 ILE A N 1
ATOM 567 C CA . ILE A 1 78 ? 0.126 0.531 -0.237 1.00 98.62 78 ILE A CA 1
ATOM 568 C C . ILE A 1 78 ? 0.330 1.371 -1.493 1.00 98.62 78 ILE A C 1
ATOM 570 O O . ILE A 1 78 ? 0.816 2.499 -1.427 1.00 98.62 78 ILE A O 1
ATOM 574 N N . ILE A 1 79 ? -0.009 0.820 -2.651 1.00 98.81 79 ILE A N 1
A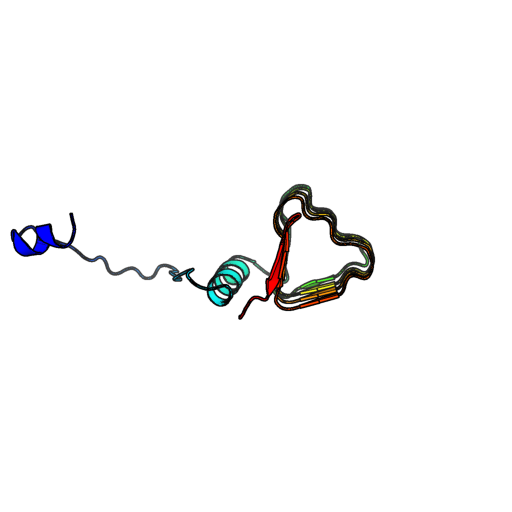TOM 575 C CA . ILE A 1 79 ? 0.106 1.502 -3.938 1.00 98.81 79 ILE A CA 1
ATOM 576 C C . ILE A 1 79 ? -1.302 1.816 -4.434 1.00 98.81 79 ILE A C 1
ATOM 578 O O . ILE A 1 79 ? -2.109 0.911 -4.617 1.00 98.81 79 ILE A O 1
ATOM 582 N N . GLY A 1 80 ? -1.603 3.095 -4.643 1.00 98.69 80 GLY A N 1
ATOM 583 C CA . GLY A 1 80 ? -2.886 3.551 -5.166 1.00 98.69 80 GLY A CA 1
ATOM 584 C C . GLY A 1 80 ? -3.104 3.185 -6.636 1.00 98.69 80 GLY A C 1
ATOM 585 O O . GLY A 1 80 ? -2.256 2.590 -7.300 1.00 98.69 80 GLY A O 1
ATOM 586 N N . ASP A 1 81 ? -4.269 3.559 -7.146 1.00 98.81 81 ASP A N 1
ATOM 587 C CA . ASP A 1 81 ? -4.662 3.334 -8.540 1.00 98.81 81 ASP A CA 1
ATOM 588 C C . ASP A 1 81 ? -3.877 4.211 -9.521 1.00 98.81 81 ASP A C 1
ATOM 590 O O . ASP A 1 81 ? -3.528 5.358 -9.225 1.00 98.81 81 ASP A O 1
ATOM 594 N N . ASN A 1 82 ? -3.709 3.714 -10.746 1.00 98.81 82 ASN A N 1
ATOM 595 C CA . ASN A 1 82 ? -3.072 4.415 -11.861 1.00 98.81 82 ASN A CA 1
ATOM 596 C C . ASN A 1 82 ? -1.638 4.876 -11.542 1.00 98.81 82 ASN A C 1
ATOM 598 O O . ASN A 1 82 ? -1.193 5.922 -12.017 1.00 98.81 82 ASN A O 1
ATOM 602 N N . VAL A 1 83 ? -0.922 4.123 -10.708 1.00 98.94 83 VAL A N 1
ATOM 603 C CA . VAL A 1 83 ? 0.487 4.375 -10.404 1.00 98.94 83 VAL A CA 1
ATOM 604 C C . VAL A 1 83 ? 1.362 3.736 -11.483 1.00 98.94 83 VAL A C 1
ATOM 606 O O . VAL A 1 83 ? 1.047 2.680 -12.027 1.00 98.94 83 VAL A O 1
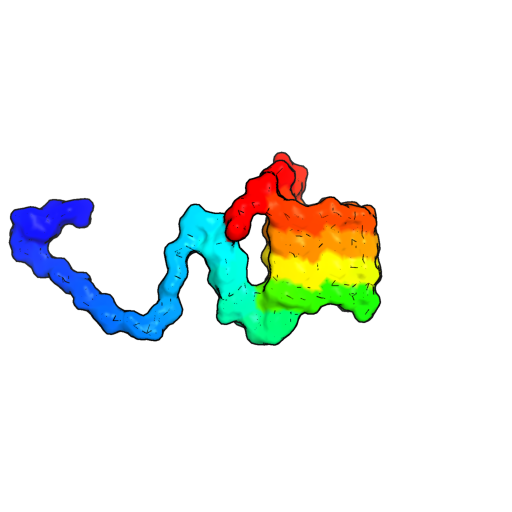ATOM 609 N N . SER A 1 84 ? 2.487 4.368 -11.807 1.00 98.88 84 SER A N 1
ATOM 610 C CA . SER A 1 84 ? 3.530 3.762 -12.643 1.00 98.88 84 SER A CA 1
ATOM 611 C C . SER A 1 84 ? 4.802 3.627 -11.824 1.00 98.88 84 SER A C 1
ATOM 613 O O . SER A 1 84 ? 5.321 4.633 -11.341 1.00 98.88 84 SER A O 1
ATOM 615 N N . ILE A 1 85 ? 5.297 2.404 -11.659 1.00 98.88 85 ILE A N 1
ATOM 616 C CA . ILE A 1 85 ? 6.551 2.117 -10.966 1.00 98.88 85 ILE A CA 1
ATOM 617 C C . ILE A 1 85 ? 7.581 1.663 -11.989 1.00 98.88 85 ILE A C 1
ATOM 619 O O . ILE A 1 85 ? 7.435 0.591 -12.574 1.00 98.88 85 ILE A O 1
ATOM 623 N N . GLY A 1 86 ? 8.602 2.496 -12.188 1.00 98.81 86 GLY A N 1
ATOM 624 C CA . GLY A 1 86 ? 9.651 2.266 -13.170 1.00 98.81 86 GLY A CA 1
ATOM 625 C C . GLY A 1 86 ? 10.566 1.084 -12.849 1.00 98.81 86 GLY A C 1
ATOM 626 O O . GLY A 1 86 ? 10.676 0.642 -11.700 1.00 98.81 86 GLY A O 1
ATOM 627 N N . GLU A 1 87 ? 11.254 0.605 -13.884 1.00 98.81 87 GLU A N 1
ATOM 628 C CA . GLU A 1 87 ? 12.165 -0.541 -13.833 1.00 98.81 87 GLU A CA 1
ATOM 629 C C . GLU A 1 87 ? 13.138 -0.477 -12.643 1.00 98.81 87 GLU A C 1
ATOM 631 O O . GLU A 1 87 ? 13.770 0.546 -12.373 1.00 98.81 87 GLU A O 1
ATOM 636 N N . GLY A 1 88 ? 13.267 -1.583 -11.908 1.00 98.75 88 GLY A N 1
ATOM 637 C CA . GLY A 1 88 ? 14.244 -1.728 -10.829 1.00 98.75 88 GLY A CA 1
ATOM 638 C C . GLY A 1 88 ? 14.000 -0.873 -9.579 1.00 98.75 88 GLY A C 1
ATOM 639 O O . GLY A 1 88 ? 14.844 -0.892 -8.682 1.00 98.75 88 GLY A O 1
ATOM 640 N N . ALA A 1 89 ? 12.887 -0.136 -9.484 1.00 98.88 89 ALA A N 1
ATOM 641 C CA . ALA A 1 89 ? 12.560 0.641 -8.289 1.00 98.88 89 ALA A CA 1
ATOM 642 C C . ALA A 1 89 ? 12.386 -0.262 -7.053 1.00 98.88 89 ALA A C 1
ATOM 644 O O . ALA A 1 89 ? 11.878 -1.379 -7.152 1.00 98.88 89 ALA A O 1
ATOM 645 N N . LYS A 1 90 ? 12.793 0.220 -5.877 1.00 98.88 90 LYS A N 1
ATOM 646 C CA . LYS A 1 90 ? 12.705 -0.497 -4.600 1.00 98.88 90 LYS A CA 1
ATOM 647 C C . LYS A 1 90 ? 11.936 0.344 -3.593 1.00 98.88 90 LYS A C 1
ATOM 649 O O . LYS A 1 90 ? 12.425 1.380 -3.150 1.00 98.88 90 LYS A O 1
ATOM 654 N N . LEU A 1 91 ? 10.741 -0.105 -3.237 1.00 98.88 91 LEU A N 1
ATOM 655 C CA . LEU A 1 91 ? 9.883 0.562 -2.267 1.00 98.88 91 LEU A CA 1
ATOM 656 C C . LEU A 1 91 ? 9.631 -0.386 -1.099 1.00 98.88 91 LEU A C 1
ATOM 658 O O . LEU A 1 91 ? 9.178 -1.513 -1.304 1.00 98.88 91 LEU A O 1
ATOM 662 N N . SER A 1 92 ? 9.905 0.090 0.111 1.00 98.56 92 SER A N 1
ATOM 663 C CA . SER A 1 92 ? 9.602 -0.626 1.351 1.00 98.56 92 SER A CA 1
ATOM 664 C C . SER A 1 92 ? 8.802 0.279 2.272 1.00 98.56 92 SER A C 1
ATOM 666 O O . SER A 1 92 ? 9.167 1.444 2.417 1.00 98.56 92 SER A O 1
ATOM 668 N N . HIS A 1 93 ? 7.741 -0.203 2.918 1.00 98.12 93 HIS A N 1
ATOM 669 C CA . HIS A 1 93 ? 7.024 0.600 3.921 1.00 98.12 93 HIS A CA 1
ATOM 670 C C . HIS A 1 93 ? 6.497 1.935 3.347 1.00 98.1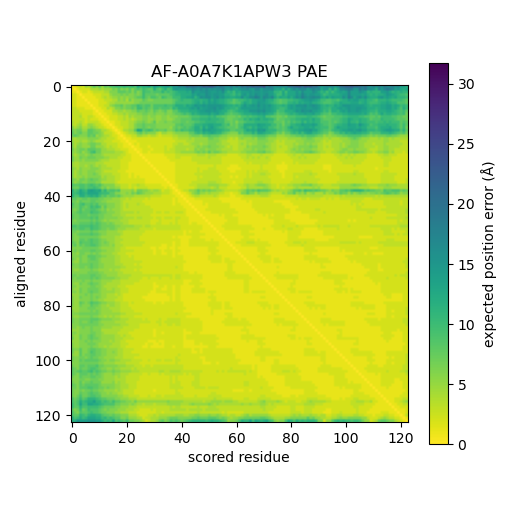2 93 HIS A C 1
ATOM 672 O O . HIS A 1 93 ? 6.529 2.975 3.999 1.00 98.12 93 HIS A O 1
ATOM 678 N N . CYS A 1 94 ? 6.081 1.942 2.078 1.00 98.62 94 CYS A N 1
ATOM 679 C CA . CYS A 1 94 ? 5.674 3.160 1.368 1.00 98.62 94 CYS A CA 1
ATOM 680 C C . CYS A 1 94 ? 4.169 3.197 1.097 1.00 98.62 94 CYS A C 1
ATOM 682 O O . CYS A 1 94 ? 3.578 2.180 0.732 1.00 98.62 94 CYS A O 1
ATOM 684 N N . PHE A 1 95 ? 3.575 4.390 1.188 1.00 98.62 95 PHE A N 1
ATOM 685 C CA . PHE A 1 95 ? 2.261 4.669 0.607 1.00 98.62 95 PHE A CA 1
ATOM 686 C C . PHE A 1 95 ? 2.455 5.545 -0.632 1.00 98.62 95 PHE A C 1
ATOM 688 O O . PHE A 1 95 ? 2.793 6.719 -0.527 1.00 98.62 95 PHE A O 1
ATOM 695 N N . VAL A 1 96 ? 2.225 4.977 -1.813 1.00 98.75 96 VAL A N 1
ATOM 696 C CA . VAL A 1 96 ? 2.197 5.714 -3.077 1.00 98.75 96 VAL A CA 1
ATOM 697 C C . VAL A 1 96 ? 0.756 6.087 -3.429 1.00 98.75 96 VAL A C 1
ATOM 699 O O . VAL A 1 96 ? -0.070 5.216 -3.684 1.00 98.75 96 VAL A O 1
ATOM 702 N N . ALA A 1 97 ? 0.442 7.379 -3.449 1.00 98.69 97 ALA A N 1
ATOM 703 C CA . ALA A 1 97 ? -0.879 7.898 -3.784 1.00 98.69 97 ALA A CA 1
ATOM 704 C C . ALA A 1 97 ? -1.240 7.662 -5.259 1.00 98.69 97 ALA A C 1
ATOM 706 O O . ALA A 1 97 ? -0.371 7.488 -6.118 1.00 98.69 97 ALA A O 1
ATOM 707 N N . HIS A 1 98 ? -2.536 7.714 -5.562 1.00 98.69 98 HIS A N 1
ATOM 708 C CA . HIS A 1 98 ? -3.068 7.535 -6.913 1.00 98.69 98 HIS A CA 1
ATOM 709 C C . HIS A 1 98 ? -2.387 8.443 -7.950 1.00 98.69 98 HIS A C 1
ATOM 711 O O . HIS A 1 98 ? -2.066 9.598 -7.665 1.00 98.69 98 HIS A O 1
ATOM 717 N N . GLY A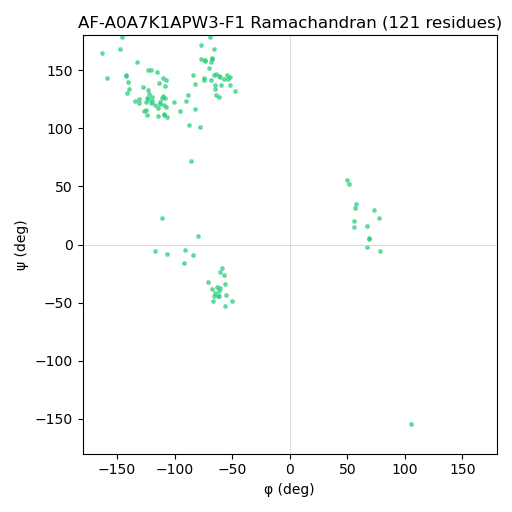 1 99 ? -2.199 7.936 -9.171 1.00 98.56 99 GLY A N 1
ATOM 718 C CA . GLY A 1 99 ? -1.648 8.714 -10.288 1.00 98.56 99 GLY A CA 1
ATOM 719 C C . GLY A 1 99 ? -0.165 9.086 -10.152 1.00 98.56 99 GLY A C 1
ATOM 720 O O . GLY A 1 99 ? 0.354 9.846 -10.973 1.00 98.56 99 GLY A O 1
ATOM 721 N N . THR A 1 100 ? 0.527 8.590 -9.124 1.00 98.75 100 THR A N 1
ATOM 722 C CA . THR A 1 100 ? 1.949 8.879 -8.905 1.00 98.75 100 THR A CA 1
ATOM 723 C C . THR A 1 100 ? 2.819 8.107 -9.893 1.00 98.75 100 THR A C 1
ATOM 725 O O . THR A 1 100 ? 2.550 6.951 -10.217 1.00 98.75 100 THR A O 1
ATOM 728 N N . LYS A 1 101 ? 3.902 8.737 -10.352 1.00 98.69 101 LYS A N 1
ATOM 729 C CA . LYS A 1 101 ? 4.925 8.097 -11.183 1.00 98.69 101 LYS A CA 1
ATOM 730 C C . LYS A 1 101 ? 6.224 8.001 -10.400 1.00 98.69 101 LYS A C 1
ATOM 732 O O . LYS A 1 101 ? 6.769 9.020 -9.989 1.00 98.69 101 LYS A O 1
ATOM 737 N N . ILE A 1 102 ? 6.711 6.784 -10.220 1.00 98.62 102 ILE A N 1
ATOM 738 C CA . ILE A 1 102 ? 7.992 6.483 -9.594 1.00 98.62 102 ILE A CA 1
ATOM 739 C C . ILE A 1 102 ? 8.991 6.190 -10.710 1.00 98.62 102 ILE A C 1
ATOM 741 O O . ILE A 1 102 ? 8.757 5.314 -11.542 1.00 98.62 102 ILE A O 1
ATOM 745 N N . ALA A 1 103 ? 10.090 6.942 -10.752 1.00 98.56 103 ALA A N 1
ATOM 746 C CA . ALA A 1 103 ? 11.122 6.765 -11.768 1.00 98.56 103 ALA A CA 1
ATOM 747 C C . ALA A 1 103 ? 11.867 5.428 -11.594 1.00 98.56 103 ALA A C 1
ATOM 749 O O . ALA A 1 103 ? 11.926 4.876 -10.491 1.00 98.56 103 ALA A O 1
ATOM 750 N N . ALA A 1 104 ? 12.478 4.938 -12.673 1.00 98.62 104 ALA A N 1
ATOM 751 C CA . ALA A 1 104 ? 13.324 3.747 -12.641 1.00 98.62 104 ALA A CA 1
ATOM 752 C C . ALA A 1 104 ? 14.447 3.871 -11.594 1.00 98.62 104 ALA A C 1
ATOM 754 O O . ALA A 1 104 ? 14.960 4.963 -11.346 1.00 98.62 104 ALA A O 1
ATOM 755 N N . ALA A 1 105 ? 14.805 2.745 -10.975 1.00 98.12 105 ALA A N 1
ATOM 756 C CA . ALA A 1 105 ? 15.814 2.623 -9.921 1.00 98.12 105 ALA A CA 1
ATOM 757 C C . ALA A 1 105 ? 15.599 3.524 -8.684 1.00 98.12 105 ALA A C 1
ATOM 759 O O . ALA A 1 105 ? 16.511 3.681 -7.873 1.00 98.12 105 ALA A O 1
ATOM 760 N N . THR A 1 106 ? 14.404 4.099 -8.502 1.00 98.56 106 THR A N 1
ATOM 761 C CA . THR A 1 106 ? 14.075 4.864 -7.291 1.00 98.56 106 THR A CA 1
ATOM 762 C C . THR A 1 106 ? 14.090 3.946 -6.074 1.00 98.56 106 THR A C 1
ATOM 764 O O . THR A 1 106 ? 13.402 2.927 -6.073 1.00 98.56 106 THR A O 1
ATOM 767 N N . GLU A 1 107 ? 14.815 4.327 -5.023 1.00 98.69 107 GLU A N 1
ATOM 768 C CA . GLU A 1 107 ? 14.808 3.631 -3.733 1.00 98.69 107 GLU A CA 1
ATOM 769 C C . GLU A 1 107 ? 14.171 4.518 -2.662 1.00 98.69 107 GLU A C 1
ATOM 771 O O . GLU A 1 107 ? 14.602 5.655 -2.449 1.00 98.69 107 GLU A O 1
ATOM 776 N N . LYS A 1 108 ? 13.118 4.019 -2.010 1.00 98.44 108 LYS A N 1
ATOM 777 C CA . LYS A 1 108 ? 12.403 4.736 -0.951 1.00 98.44 108 LYS A CA 1
ATOM 778 C C . LYS A 1 108 ? 11.979 3.784 0.155 1.00 98.44 108 LYS A C 1
ATOM 780 O O . LYS A 1 108 ? 11.608 2.636 -0.090 1.00 98.44 108 LYS A O 1
ATOM 785 N N . GLU A 1 109 ? 11.997 4.307 1.370 1.00 98.25 109 GLU A N 1
ATOM 786 C CA . GLU A 1 109 ? 11.592 3.587 2.565 1.00 98.25 109 GLU A CA 1
ATOM 787 C C . GLU A 1 109 ? 10.808 4.512 3.494 1.00 98.25 109 GLU A C 1
ATOM 789 O O . GLU A 1 109 ? 11.168 5.683 3.631 1.00 98.25 109 GLU A O 1
ATOM 794 N N . SER A 1 110 ? 9.748 3.989 4.117 1.00 97.88 110 SER A N 1
ATOM 795 C CA . SER A 1 110 ? 8.985 4.684 5.164 1.00 97.88 110 SER A CA 1
ATOM 796 C C . SER A 1 110 ? 8.555 6.090 4.744 1.00 97.88 110 SER A C 1
ATOM 798 O O . SER A 1 110 ? 8.793 7.082 5.438 1.00 97.88 110 SER A O 1
ATOM 800 N N . ILE A 1 111 ? 7.909 6.188 3.578 1.00 98.25 111 ILE A N 1
ATOM 801 C CA . ILE A 1 111 ? 7.501 7.470 3.001 1.00 98.25 111 ILE A CA 1
ATOM 802 C C . ILE A 1 111 ? 6.133 7.404 2.308 1.00 98.25 111 ILE A C 1
ATOM 804 O O . ILE A 1 111 ? 5.757 6.411 1.683 1.00 98.25 111 ILE A O 1
ATOM 808 N N . TYR A 1 112 ? 5.389 8.500 2.408 1.00 98.31 112 TYR A N 1
ATOM 809 C CA . TYR A 1 112 ? 4.233 8.809 1.579 1.00 98.31 112 TYR A CA 1
ATOM 810 C C . TYR A 1 112 ? 4.687 9.561 0.324 1.00 98.31 112 TYR A C 1
ATOM 812 O O . TYR A 1 112 ? 5.389 10.567 0.428 1.00 98.31 112 TYR A O 1
ATOM 820 N N . LEU A 1 113 ? 4.272 9.100 -0.853 1.00 98.50 113 LEU A N 1
ATOM 821 C CA . LEU A 1 113 ? 4.641 9.651 -2.157 1.00 98.50 113 LEU A CA 1
ATOM 822 C C . LEU A 1 113 ? 3.380 10.040 -2.927 1.00 98.50 113 LEU A C 1
ATOM 824 O O . LEU A 1 113 ? 2.441 9.258 -3.029 1.00 98.50 113 LEU A O 1
ATOM 828 N N . SER A 1 114 ? 3.366 11.238 -3.499 1.00 98.25 114 SER A N 1
ATOM 829 C CA . SER A 1 114 ? 2.288 11.754 -4.347 1.00 98.25 114 SER A CA 1
ATOM 830 C C . SER A 1 114 ? 2.862 12.679 -5.423 1.00 98.25 114 SER A C 1
ATOM 832 O O . SER A 1 114 ? 4.009 13.108 -5.290 1.00 98.25 114 SER A O 1
ATOM 834 N N . PRO A 1 115 ? 2.092 13.081 -6.452 1.00 96.94 115 PRO A N 1
ATOM 835 C CA . PRO A 1 115 ? 2.590 14.011 -7.468 1.00 96.94 115 PRO A CA 1
ATOM 836 C C . PRO A 1 115 ? 3.043 15.372 -6.915 1.00 96.94 115 PRO A C 1
ATOM 838 O O . PRO A 1 115 ? 3.775 16.091 -7.589 1.00 96.94 115 PRO A O 1
ATOM 841 N N . SER A 1 116 ? 2.590 15.744 -5.714 1.00 96.50 116 SER A N 1
ATOM 842 C CA . SER A 1 116 ? 2.847 17.051 -5.103 1.00 96.50 116 SER A CA 1
ATOM 843 C C . SER A 1 116 ? 3.646 16.998 -3.802 1.00 96.50 116 SER A C 1
ATOM 845 O O . SER A 1 116 ? 3.937 18.051 -3.240 1.00 96.50 116 SER A O 1
ATOM 847 N N . ALA A 1 117 ? 3.941 15.811 -3.269 1.00 96.25 117 ALA A N 1
ATOM 848 C CA . ALA A 1 117 ? 4.540 15.687 -1.943 1.00 96.25 117 ALA A CA 1
ATOM 849 C C . ALA A 1 117 ? 5.258 14.353 -1.745 1.00 96.25 117 ALA A C 1
ATOM 851 O O . ALA A 1 117 ? 4.748 13.303 -2.140 1.00 96.25 117 ALA A O 1
ATOM 852 N N . GLU A 1 118 ? 6.371 14.419 -1.019 1.00 97.56 118 GLU A N 1
ATOM 853 C CA . GLU A 1 118 ? 7.055 13.273 -0.428 1.00 97.56 118 GLU A CA 1
ATOM 854 C C . GLU A 1 118 ? 7.212 13.530 1.077 1.00 97.56 118 GLU A C 1
ATOM 856 O O . GLU A 1 118 ? 7.857 14.501 1.473 1.00 97.56 118 GLU A O 1
ATOM 861 N N . ILE A 1 119 ? 6.576 12.714 1.921 1.00 97.56 119 ILE A N 1
ATOM 862 C CA . ILE A 1 119 ? 6.469 12.965 3.367 1.00 97.56 119 ILE A CA 1
ATOM 863 C C . ILE A 1 119 ? 6.862 11.698 4.131 1.00 97.56 119 ILE A C 1
ATOM 865 O O . ILE A 1 119 ? 6.223 10.667 3.925 1.00 97.56 119 ILE A O 1
ATOM 869 N N . PRO A 1 120 ? 7.875 11.732 5.014 1.00 97.25 120 PRO A N 1
ATOM 870 C CA . PRO A 1 120 ? 8.230 10.580 5.837 1.00 97.25 120 PRO A CA 1
ATOM 871 C C . PRO A 1 120 ? 7.047 10.091 6.675 1.00 97.25 120 PRO A C 1
ATOM 873 O O . PRO A 1 120 ? 6.277 10.898 7.201 1.00 97.25 120 PRO A O 1
ATOM 876 N N . ILE A 1 121 ? 6.926 8.775 6.831 1.00 94.44 121 ILE A N 1
ATOM 877 C CA . ILE A 1 121 ? 5.951 8.160 7.730 1.00 94.44 121 ILE A CA 1
ATOM 878 C C . ILE A 1 121 ? 6.663 7.419 8.856 1.00 94.44 121 ILE A C 1
ATOM 880 O O . ILE A 1 121 ? 7.744 6.864 8.676 1.00 94.44 121 ILE A O 1
ATOM 884 N N . THR A 1 122 ? 6.018 7.389 10.016 1.00 91.19 122 THR A N 1
ATOM 885 C CA . THR A 1 122 ? 6.445 6.577 11.156 1.00 91.19 122 THR A CA 1
ATOM 886 C C . THR A 1 122 ? 5.476 5.410 11.293 1.00 91.19 122 THR A C 1
ATOM 888 O O . THR A 1 122 ? 4.273 5.630 11.484 1.00 91.19 122 THR A O 1
ATOM 891 N N . LEU A 1 123 ? 6.003 4.194 11.148 1.00 85.12 123 LEU A N 1
ATOM 892 C CA . LEU A 1 123 ? 5.281 2.932 11.320 1.00 85.12 123 LEU A CA 1
ATOM 893 C C . LEU A 1 123 ? 5.498 2.331 12.711 1.00 85.12 123 LEU A C 1
ATOM 895 O O . LEU A 1 123 ? 6.505 2.689 13.361 1.00 85.12 123 LEU A O 1
#

Solvent-accessible surface area (backbone atoms only — not comparable to full-atom values): 6514 Å² total; per-residue (Å²): 105,91,68,57,41,63,78,70,70,46,93,80,86,85,83,92,78,91,69,93,80,79,79,72,82,45,61,37,39,47,52,50,57,51,30,76,70,28,79,63,46,42,39,77,35,72,71,42,45,71,33,89,64,31,45,69,27,66,21,16,39,38,23,34,50,16,38,37,31,46,53,16,38,39,32,38,26,44,35,29,34,46,20,39,38,26,43,45,17,34,38,31,51,25,40,36,38,58,65,19,75,44,57,57,59,40,75,50,63,36,28,36,38,41,87,87,48,78,44,81,50,68,110